Protein AF-B4D170-F1 (afdb_monomer)

Solvent-accessible surface area (backbone atoms only — not comparable to full-atom values): 8442 Å² total; per-residue (Å²): 128,75,75,53,56,62,54,53,51,52,52,53,55,57,54,61,65,57,70,77,79,70,57,99,69,43,50,23,51,50,26,17,52,52,22,19,52,53,23,24,69,75,64,74,38,72,67,33,14,52,54,23,18,52,53,22,25,52,53,22,45,57,55,46,52,59,55,46,54,57,51,47,54,56,50,50,54,53,52,54,49,58,53,52,59,66,62,67,57,77,81,70,89,46,62,81,59,53,53,48,58,53,53,74,72,29,61,56,27,41,84,50,100,47,89,51,33,31,27,42,78,52,88,93,44,51,79,40,81,42,68,95,55,59,71,67,37,81,43,70,39,89,90,72,76,44,65,28,21,37,100

Secondary structure (DSSP, 8-state):
-TTHHHHHHHHHHHHHHHGGG--TTHHHHHHHHHHHHHHHHHHSSHHHHHHHHHHHHHHHHHHHHHHHHHHHHHHHHHHHHHHHHHTTS---TTHHHHHHHHHHHSPBPEE-SSTTEEE-SSTTT-EEE-TTPPTT-EEEETTTTEEEE--

Radius of gyration: 36.56 Å; Cα contacts (8 Å, |Δi|>4): 168; chains: 1; bounding box: 63×32×98 Å

Foldseek 3Di:
DVVVVVVVVVVVVVVVVVVPPDDLVVQLVVLLQVQLVCLCVVPVDNVRSNVRNVVRNVVSVVVSVVVVVVVVVVVVVVVVVVVVVVVPDPPPPPVVVVLVVVQVVAAAFDDDPDPQWTFDPDPVRDIDGCVVPDFSDWDADPVPRDIHGHD

InterPro domains:
  IPR027367 YMGG-like Gly-zipper [PF13441] (3-66)

Mean predicted aligned error: 17.85 Å

Structure (mmCIF, N/CA/C/O backbone):
data_AF-B4D170-F1
#
_entry.id   AF-B4D170-F1
#
loop_
_atom_site.group_PDB
_atom_site.id
_atom_site.type_symbol
_atom_site.label_atom_id
_atom_site.label_alt_id
_atom_site.label_comp_id
_atom_site.label_asym_id
_atom_site.label_entity_id
_atom_site.label_seq_id
_atom_site.pdbx_PDB_ins_code
_atom_site.Cartn_x
_atom_site.Cartn_y
_atom_site.Cartn_z
_atom_site.occupancy
_atom_site.B_iso_or_equiv
_atom_site.auth_seq_id
_atom_site.auth_comp_id
_atom_site.auth_asym_id
_atom_site.auth_atom_id
_atom_site.pdbx_PDB_model_num
ATOM 1 N N . MET A 1 1 ? -10.293 -0.632 58.491 1.00 50.44 1 MET A N 1
ATOM 2 C CA . MET A 1 1 ? -10.816 -0.310 57.137 1.00 50.44 1 MET A CA 1
ATOM 3 C C . MET A 1 1 ? -9.886 0.600 56.313 1.00 50.44 1 MET A C 1
ATOM 5 O O . MET A 1 1 ? -10.216 0.980 55.203 1.00 50.44 1 MET A O 1
ATOM 9 N N . ASN A 1 2 ? -8.679 0.891 56.803 1.00 44.34 2 ASN A N 1
ATOM 10 C CA . ASN A 1 2 ? -7.796 1.965 56.340 1.00 44.34 2 ASN A CA 1
ATOM 11 C C . ASN A 1 2 ? -6.667 1.431 55.431 1.00 44.34 2 ASN A C 1
ATOM 13 O O . ASN A 1 2 ? -5.998 2.197 54.753 1.00 44.34 2 ASN A O 1
ATOM 17 N N . LYS A 1 3 ? -6.477 0.103 55.397 1.00 53.53 3 LYS A N 1
ATOM 18 C CA . LYS A 1 3 ? -5.528 -0.598 54.510 1.00 53.53 3 LYS A CA 1
ATOM 19 C C . LYS A 1 3 ? -6.148 -0.990 53.157 1.00 53.53 3 LYS A C 1
ATOM 21 O O . LYS A 1 3 ? -5.424 -1.288 52.216 1.00 53.53 3 LYS A O 1
ATOM 26 N N . LEU A 1 4 ? -7.481 -0.950 53.052 1.00 58.44 4 LEU A N 1
ATOM 27 C CA . LEU A 1 4 ? -8.218 -1.259 51.819 1.00 58.44 4 LEU A CA 1
ATOM 28 C C . LEU A 1 4 ? -8.237 -0.072 50.848 1.00 58.44 4 LEU A C 1
ATOM 30 O O . LEU A 1 4 ? -8.127 -0.274 49.648 1.00 58.44 4 LEU A O 1
ATOM 34 N N . VAL A 1 5 ? -8.278 1.161 51.361 1.00 62.38 5 VAL A N 1
ATOM 35 C CA . VAL A 1 5 ? -8.265 2.395 50.556 1.00 62.38 5 VAL A CA 1
ATOM 36 C C . VAL A 1 5 ? -7.035 2.510 49.634 1.00 62.38 5 VAL A C 1
ATOM 38 O O . VAL A 1 5 ? -7.236 2.758 48.445 1.00 62.38 5 VAL A O 1
ATOM 41 N N . PRO A 1 6 ? -5.782 2.272 50.087 1.00 66.75 6 PRO A N 1
ATOM 42 C CA . PRO A 1 6 ? -4.633 2.313 49.180 1.00 66.75 6 PRO A CA 1
ATOM 43 C C . PRO A 1 6 ? -4.639 1.159 48.166 1.00 66.75 6 PRO A C 1
ATOM 45 O O . PRO A 1 6 ? -4.208 1.358 47.036 1.00 66.75 6 PRO A O 1
ATOM 48 N N . SER A 1 7 ? -5.180 -0.015 48.521 1.00 64.25 7 SER A N 1
ATOM 49 C CA . SER A 1 7 ? -5.286 -1.154 47.591 1.00 64.25 7 SER A CA 1
ATOM 50 C C . SER A 1 7 ? -6.338 -0.921 46.503 1.00 64.25 7 SER A C 1
ATOM 52 O O . SER A 1 7 ? -6.104 -1.256 45.348 1.00 64.25 7 SER A O 1
ATOM 54 N N . ILE A 1 8 ? -7.471 -0.298 46.848 1.00 76.88 8 ILE A N 1
ATOM 55 C CA . ILE A 1 8 ? -8.524 0.065 45.888 1.00 76.88 8 ILE A CA 1
ATOM 56 C C . ILE A 1 8 ? -8.023 1.163 44.943 1.00 76.88 8 ILE A C 1
ATOM 58 O O . ILE A 1 8 ? -8.233 1.065 43.740 1.00 76.88 8 ILE A O 1
ATOM 62 N N . SER A 1 9 ? -7.313 2.168 45.468 1.00 73.50 9 SER A N 1
ATOM 63 C CA . SER A 1 9 ? -6.717 3.241 44.660 1.00 73.50 9 SER A CA 1
ATOM 64 C C . SER A 1 9 ? -5.656 2.711 43.685 1.00 73.50 9 SER A C 1
ATOM 66 O O . SER A 1 9 ? -5.681 3.045 42.502 1.00 73.50 9 SER A O 1
ATOM 68 N N . LEU A 1 10 ? -4.777 1.810 44.148 1.00 74.25 10 LEU A N 1
ATOM 69 C CA . LEU A 1 10 ? -3.768 1.164 43.305 1.00 74.25 10 LEU A CA 1
ATOM 70 C C . LEU A 1 10 ? -4.407 0.279 42.220 1.00 74.25 10 LEU A C 1
ATOM 72 O O . LEU A 1 10 ? -3.971 0.310 41.072 1.00 74.25 10 LEU A O 1
ATOM 76 N N . ALA A 1 11 ? -5.470 -0.461 42.555 1.00 75.62 11 ALA A N 1
ATOM 77 C CA . ALA A 1 11 ? -6.213 -1.271 41.589 1.00 75.62 11 ALA A CA 1
ATOM 78 C C . ALA A 1 11 ? -6.906 -0.410 40.515 1.00 75.62 11 ALA A C 1
ATOM 80 O O . ALA A 1 11 ? -6.900 -0.768 39.336 1.00 75.62 11 ALA A O 1
ATOM 81 N N . LEU A 1 12 ? -7.453 0.749 40.897 1.00 73.88 12 LEU A N 1
ATOM 82 C CA . LEU A 1 12 ? -8.074 1.712 39.979 1.00 73.88 12 LEU A CA 1
ATOM 83 C C . LEU A 1 12 ? -7.054 2.332 39.015 1.00 73.88 12 LEU A C 1
ATOM 85 O O . LEU A 1 12 ? -7.323 2.430 37.820 1.00 73.88 12 LEU A O 1
ATOM 89 N N . LEU A 1 13 ? -5.867 2.685 39.516 1.00 70.25 13 LEU A N 1
ATOM 90 C CA . LEU A 1 13 ? -4.759 3.226 38.721 1.00 70.25 13 LEU A CA 1
ATOM 91 C C . LEU A 1 13 ? -4.229 2.216 37.693 1.00 70.25 13 LEU A C 1
ATOM 93 O O . LEU A 1 13 ? -4.026 2.568 36.532 1.00 70.25 13 LEU A O 1
ATOM 97 N N . VAL A 1 14 ? -4.061 0.952 38.093 1.00 71.31 14 VAL A N 1
ATOM 98 C CA . VAL A 1 14 ? -3.620 -0.129 37.192 1.00 71.31 14 VAL A CA 1
ATOM 99 C C . VAL A 1 14 ? -4.670 -0.429 36.118 1.00 71.31 14 VAL A C 1
ATOM 101 O O . VAL A 1 14 ? -4.322 -0.634 34.957 1.00 71.31 14 VAL A O 1
ATOM 104 N N . SER A 1 15 ? -5.956 -0.388 36.473 1.00 62.56 15 SER A N 1
ATOM 105 C CA . SER A 1 15 ? -7.057 -0.576 35.517 1.00 62.56 15 SER A CA 1
ATOM 106 C C . SER A 1 15 ? -7.104 0.543 34.469 1.00 62.56 15 SER A C 1
ATOM 108 O O . SER A 1 15 ? -7.362 0.289 33.293 1.00 62.56 15 SER A O 1
ATOM 110 N N . PHE A 1 16 ? -6.790 1.779 34.872 1.00 62.75 16 PHE A N 1
ATOM 111 C CA . PHE A 1 16 ? -6.741 2.930 33.969 1.00 62.75 16 PHE A CA 1
ATOM 112 C C . PHE A 1 16 ? -5.586 2.853 32.962 1.00 62.75 16 PHE A C 1
ATOM 114 O O . PHE A 1 16 ? -5.693 3.408 31.875 1.00 62.75 16 PHE A O 1
ATOM 121 N N . ALA A 1 17 ? -4.506 2.134 33.278 1.00 59.91 17 ALA A N 1
ATOM 122 C CA . ALA A 1 17 ? -3.404 1.911 32.343 1.00 59.91 17 ALA A CA 1
ATOM 123 C C . ALA A 1 17 ? -3.761 0.913 31.222 1.00 59.91 17 ALA A C 1
ATOM 125 O O . ALA A 1 17 ? -3.199 0.986 30.132 1.00 59.91 17 ALA A O 1
ATOM 126 N N . PHE A 1 18 ? -4.718 0.006 31.456 1.00 57.97 18 PHE A N 1
ATOM 127 C CA . PHE A 1 18 ? -5.122 -1.021 30.483 1.00 57.97 18 PHE A CA 1
ATOM 128 C C . PHE A 1 18 ? -6.115 -0.527 29.418 1.00 57.97 18 PHE A C 1
ATOM 130 O O . PHE A 1 18 ? -6.198 -1.117 28.343 1.00 57.97 18 PHE A O 1
ATOM 137 N N . THR A 1 19 ? -6.816 0.586 29.668 1.00 61.28 19 THR A N 1
ATOM 138 C CA . THR A 1 19 ? -7.817 1.172 28.748 1.00 61.28 19 THR A CA 1
ATOM 139 C C . THR A 1 19 ? -7.227 1.656 27.408 1.00 61.28 19 THR A C 1
ATOM 141 O O . THR A 1 19 ? -7.954 1.924 26.456 1.00 61.28 19 THR A O 1
ATOM 144 N N . GLY A 1 20 ? -5.895 1.761 27.304 1.00 53.75 20 GLY A N 1
ATOM 145 C CA . GLY A 1 20 ? -5.201 2.242 26.105 1.00 53.75 20 GLY A CA 1
ATOM 146 C C . GLY A 1 20 ? -4.969 1.200 25.003 1.00 53.75 20 GLY A C 1
ATOM 147 O O . GLY A 1 20 ? -4.589 1.583 23.900 1.00 53.75 20 GLY A O 1
ATOM 148 N N . CYS A 1 21 ? -5.187 -0.094 25.267 1.00 59.16 21 CYS A N 1
ATOM 149 C CA . CYS A 1 21 ? -4.842 -1.178 24.331 1.00 59.16 21 CYS A CA 1
ATOM 150 C C . CYS A 1 21 ? -6.037 -1.779 23.561 1.00 59.16 21 CYS A C 1
ATOM 152 O O . CYS A 1 21 ? -5.871 -2.812 22.913 1.00 59.16 21 CYS A O 1
ATOM 154 N N . GLU A 1 22 ? -7.233 -1.179 23.608 1.00 57.00 22 GLU A N 1
ATOM 155 C CA . GLU A 1 22 ? -8.445 -1.782 23.026 1.00 57.00 22 GLU A CA 1
ATOM 156 C C . GLU A 1 22 ? -8.842 -1.269 21.630 1.00 57.00 22 GLU A C 1
ATOM 158 O O . GLU A 1 22 ? -8.758 -0.086 21.298 1.00 57.00 22 GLU A O 1
ATOM 163 N N . THR A 1 23 ? -9.323 -2.202 20.805 1.00 57.41 23 THR A N 1
ATOM 164 C CA . THR A 1 23 ? -9.730 -2.012 19.403 1.00 57.41 23 THR A CA 1
ATOM 165 C C . THR A 1 23 ? -11.149 -1.405 19.317 1.00 57.41 23 THR A C 1
ATOM 167 O O . THR A 1 23 ? -12.005 -1.752 20.134 1.00 57.41 23 THR A O 1
ATOM 170 N N . PRO A 1 24 ? -11.489 -0.535 18.340 1.00 51.53 24 PRO A N 1
ATOM 171 C CA . PRO A 1 24 ? -12.848 0.006 18.193 1.00 51.53 24 PRO A CA 1
ATOM 172 C C . PRO A 1 24 ? -13.865 -1.111 17.900 1.00 51.53 24 PRO A C 1
ATOM 174 O O . PRO A 1 24 ? -13.853 -1.716 16.835 1.00 51.53 24 PRO A O 1
ATOM 177 N N . GLY A 1 25 ? -14.736 -1.390 18.872 1.00 55.81 25 GLY A N 1
ATOM 178 C CA . GLY A 1 25 ? -15.666 -2.532 18.886 1.00 55.81 25 GLY A CA 1
ATOM 179 C C . GLY A 1 25 ? -15.551 -3.354 20.170 1.00 55.81 25 GLY A C 1
ATOM 180 O O . GLY A 1 25 ? -16.525 -3.942 20.635 1.00 55.81 25 GLY A O 1
ATOM 181 N N . GLN A 1 26 ? -14.381 -3.298 20.795 1.00 67.44 26 GLN A N 1
ATOM 182 C CA . GLN A 1 26 ? -14.075 -3.978 22.040 1.00 67.44 26 GLN A CA 1
ATOM 183 C C . GLN A 1 26 ? -14.674 -3.208 23.234 1.00 67.44 26 GLN A C 1
ATOM 185 O O . GLN A 1 26 ? -15.260 -3.826 24.103 1.00 67.44 26 GLN A O 1
ATOM 190 N N . SER A 1 27 ? -14.780 -1.873 23.187 1.00 68.44 27 SER A N 1
ATOM 191 C CA . SER A 1 27 ? -15.378 -1.067 24.273 1.00 68.44 27 SER A CA 1
ATOM 192 C C . SER A 1 27 ? -16.832 -1.424 24.636 1.00 68.44 27 SER A C 1
ATOM 194 O O . SER A 1 27 ? -17.187 -1.459 25.813 1.00 68.44 27 SER A O 1
ATOM 196 N N . ALA A 1 28 ? -17.690 -1.697 23.648 1.00 75.31 28 ALA A N 1
ATOM 197 C CA . ALA A 1 28 ? -19.079 -2.096 23.894 1.00 75.31 28 ALA A 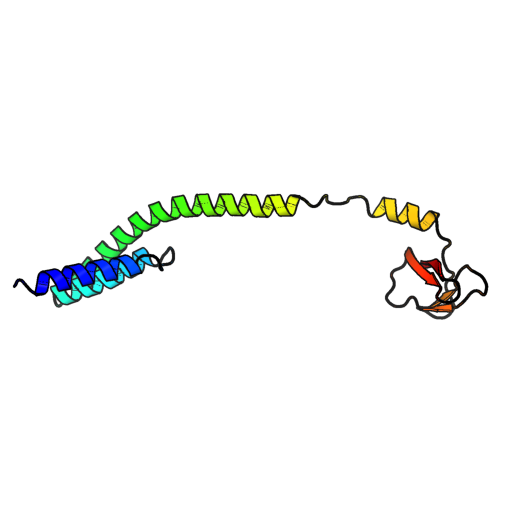CA 1
ATOM 198 C C . ALA A 1 28 ? -19.169 -3.541 24.408 1.00 75.31 28 ALA A C 1
ATOM 200 O O . ALA A 1 28 ? -19.947 -3.830 25.314 1.00 75.31 28 ALA A O 1
ATOM 201 N N . LEU A 1 29 ? -18.344 -4.436 23.859 1.00 79.38 29 LEU A N 1
ATOM 202 C CA . LEU A 1 29 ? -18.257 -5.842 24.260 1.00 79.38 29 LEU A CA 1
ATOM 203 C C . LEU A 1 29 ? -17.657 -6.006 25.661 1.00 79.38 29 LEU A C 1
ATOM 205 O O . LEU A 1 29 ? -18.196 -6.750 26.472 1.00 79.38 29 LEU A O 1
ATOM 209 N N . THR A 1 30 ? -16.591 -5.278 25.970 1.00 78.69 30 THR A N 1
ATOM 210 C CA . THR A 1 30 ? -15.915 -5.252 27.269 1.00 78.69 30 THR A CA 1
ATOM 211 C C . THR A 1 30 ? -16.806 -4.605 28.316 1.00 78.69 30 THR A C 1
ATOM 213 O O . THR A 1 30 ? -16.950 -5.153 29.408 1.00 78.69 30 THR A O 1
ATOM 216 N N . GLY A 1 31 ? -17.504 -3.515 27.978 1.00 77.62 31 GLY A N 1
ATOM 217 C CA . GLY A 1 31 ? -18.547 -2.947 28.833 1.00 77.62 31 GLY A CA 1
ATOM 218 C C . GLY A 1 31 ? -19.657 -3.958 29.132 1.00 77.62 31 GLY A C 1
ATOM 219 O O . GLY A 1 31 ? -20.021 -4.142 30.293 1.00 77.62 31 GLY A O 1
ATOM 220 N N . ALA A 1 32 ? -20.137 -4.677 28.114 1.00 84.25 32 ALA A N 1
ATOM 221 C CA . ALA A 1 32 ? -21.160 -5.707 28.270 1.00 84.25 32 ALA A CA 1
ATOM 222 C C . ALA A 1 32 ? -20.684 -6.881 29.135 1.00 84.25 32 ALA A C 1
ATOM 224 O O . ALA A 1 32 ? -21.374 -7.273 30.069 1.00 84.25 32 ALA A O 1
ATOM 225 N N . ALA A 1 33 ? -19.500 -7.428 28.863 1.00 85.31 33 ALA A N 1
ATOM 226 C CA . ALA A 1 33 ? -18.955 -8.571 29.588 1.00 85.31 33 ALA A CA 1
ATOM 227 C C . ALA A 1 33 ? -18.660 -8.222 31.054 1.00 85.31 33 ALA A C 1
ATOM 229 O O . ALA A 1 33 ? -19.025 -8.972 31.961 1.00 85.31 33 ALA A O 1
ATOM 230 N N . THR A 1 34 ? -18.064 -7.052 31.296 1.00 84.69 34 THR A N 1
ATOM 231 C CA . THR A 1 34 ? -17.757 -6.572 32.651 1.00 84.69 34 THR A CA 1
ATOM 232 C C . THR A 1 34 ? -19.043 -6.268 33.418 1.00 84.69 34 THR A C 1
ATOM 234 O O . THR A 1 34 ? -19.194 -6.679 34.567 1.00 84.69 34 THR A O 1
ATOM 237 N N . GLY A 1 35 ? -20.011 -5.615 32.769 1.00 82.88 35 GLY A N 1
ATOM 238 C CA . GLY A 1 35 ? -21.330 -5.353 33.338 1.00 82.88 35 GLY A CA 1
ATOM 239 C C . GLY A 1 35 ? -22.101 -6.635 33.655 1.00 82.88 35 GLY A C 1
ATOM 240 O O . GLY A 1 35 ? -22.709 -6.732 34.719 1.00 82.88 35 GLY A O 1
ATOM 241 N N . ALA A 1 36 ? -22.020 -7.646 32.786 1.00 89.31 36 ALA A N 1
ATOM 242 C CA . ALA A 1 36 ? -22.637 -8.953 32.994 1.00 89.31 36 ALA A CA 1
ATOM 243 C C . ALA A 1 36 ? -22.042 -9.684 34.198 1.00 89.31 36 ALA A C 1
ATOM 245 O O . ALA A 1 36 ? -22.778 -10.194 35.043 1.00 89.31 36 ALA A O 1
ATOM 246 N N . ALA A 1 37 ? -20.712 -9.702 34.299 1.00 89.69 37 ALA A N 1
ATOM 247 C CA . ALA A 1 37 ? -20.013 -10.322 35.413 1.00 89.69 37 ALA A CA 1
ATOM 248 C C . ALA A 1 37 ? -20.383 -9.646 36.740 1.00 89.69 37 ALA A C 1
ATOM 250 O O . ALA A 1 37 ? -20.788 -10.323 37.682 1.00 89.69 37 ALA A O 1
ATOM 251 N N . ILE A 1 38 ? -20.319 -8.312 36.808 1.00 87.75 38 ILE A N 1
ATOM 252 C CA . ILE A 1 38 ? -20.653 -7.563 38.028 1.00 87.75 38 ILE A CA 1
ATOM 253 C C . ILE A 1 38 ? -22.134 -7.736 38.385 1.00 87.75 38 ILE A C 1
ATOM 255 O O . ILE A 1 38 ? -22.455 -8.015 39.537 1.00 87.75 38 ILE A O 1
ATOM 259 N N . GLY A 1 39 ? -23.039 -7.614 37.413 1.00 82.00 39 GLY A N 1
ATOM 260 C CA . GLY A 1 39 ? -24.479 -7.732 37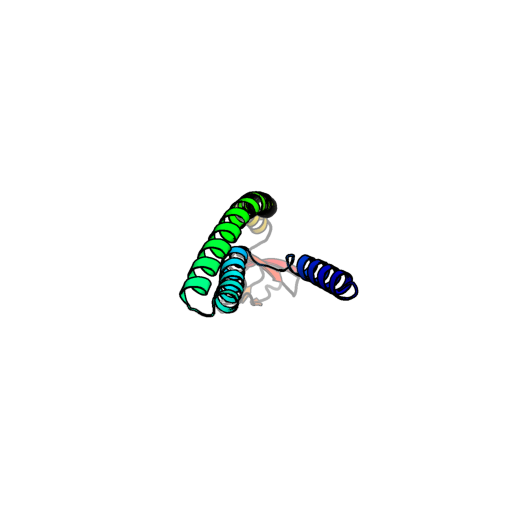.640 1.00 82.00 39 GLY A CA 1
ATOM 261 C C . GLY A 1 39 ? -24.915 -9.142 38.048 1.00 82.00 39 GLY A C 1
ATOM 262 O O . GLY A 1 39 ? -25.766 -9.297 38.927 1.00 82.00 39 GLY A O 1
ATOM 263 N N . GLY A 1 40 ? -24.293 -10.174 37.475 1.00 85.69 40 GLY A N 1
ATOM 264 C CA . GLY A 1 40 ? -24.521 -11.569 37.848 1.00 85.69 40 GLY A CA 1
ATOM 265 C C . GLY A 1 40 ? -23.974 -11.899 39.235 1.00 85.69 40 GLY A C 1
ATOM 266 O O . GLY A 1 40 ? -24.667 -12.526 40.030 1.00 85.69 40 GLY A O 1
ATOM 267 N N . LEU A 1 41 ? -22.771 -11.419 39.570 1.00 90.81 41 LEU A N 1
ATOM 268 C CA . LEU A 1 41 ? -22.175 -11.621 40.895 1.00 90.81 41 LEU A CA 1
ATOM 269 C C . LEU A 1 41 ? -22.917 -10.851 41.996 1.00 90.81 41 LEU A C 1
ATOM 271 O O . LEU A 1 41 ? -23.053 -11.360 43.105 1.00 90.81 41 LEU A O 1
ATOM 275 N N . ALA A 1 42 ? -23.411 -9.646 41.703 1.00 89.81 42 ALA A N 1
ATOM 276 C CA . ALA A 1 42 ? -24.116 -8.816 42.678 1.00 89.81 42 ALA A CA 1
ATOM 277 C C . ALA A 1 42 ? -25.522 -9.339 43.004 1.00 89.81 42 ALA A C 1
ATOM 279 O O . ALA A 1 42 ? -25.977 -9.208 44.137 1.00 89.81 42 ALA A O 1
ATOM 280 N N . THR A 1 43 ? -26.217 -9.911 42.019 1.00 84.94 43 THR A N 1
ATOM 281 C CA . THR A 1 43 ? -27.606 -10.371 42.190 1.00 84.94 43 THR A CA 1
ATOM 282 C C . THR A 1 43 ? -27.732 -11.879 42.383 1.00 84.94 43 THR A C 1
ATOM 284 O O . THR A 1 43 ? -28.763 -12.335 42.871 1.00 84.94 43 THR A O 1
ATOM 287 N N . GLY A 1 44 ? -26.723 -12.661 41.990 1.00 85.69 44 GLY A N 1
ATOM 288 C CA . GLY A 1 44 ? -26.752 -14.126 42.012 1.00 85.69 44 GLY A CA 1
ATOM 289 C C . GLY A 1 44 ? -27.660 -14.762 40.952 1.00 85.69 44 GLY A C 1
ATOM 290 O O . GLY A 1 44 ? -27.831 -15.978 40.966 1.00 85.69 44 GLY A O 1
ATOM 291 N N . HIS A 1 45 ? -28.240 -13.970 40.042 1.00 85.25 45 HIS A N 1
ATOM 292 C CA . HIS A 1 45 ? -29.212 -14.423 39.044 1.00 85.25 45 HIS A CA 1
ATOM 293 C C . HIS A 1 45 ? -28.853 -13.921 37.638 1.00 85.25 45 HIS A C 1
ATOM 295 O O . HIS A 1 45 ? -28.210 -12.882 37.468 1.00 85.25 45 HIS A O 1
ATOM 301 N N . GLY A 1 46 ? -29.306 -14.650 36.611 1.00 87.81 46 GLY A N 1
ATOM 302 C CA . GLY A 1 46 ? -29.059 -14.306 35.205 1.00 87.81 46 GLY A CA 1
ATOM 303 C C . GLY A 1 46 ? -29.638 -12.949 34.791 1.00 87.81 46 GLY A C 1
ATOM 304 O O . GLY A 1 46 ? -29.053 -12.265 33.953 1.00 87.81 46 GLY A O 1
ATOM 305 N N . ASP A 1 47 ? -30.723 -12.513 35.433 1.00 90.38 47 ASP A N 1
ATOM 306 C CA . ASP A 1 47 ? -31.371 -11.230 35.143 1.00 90.38 47 ASP A CA 1
ATOM 307 C C . ASP A 1 47 ? -30.454 -10.039 35.451 1.00 90.38 47 ASP A C 1
ATOM 309 O O . ASP A 1 47 ? -30.370 -9.094 34.667 1.00 90.38 47 ASP A O 1
ATOM 313 N N . GLY A 1 48 ? -29.692 -10.098 36.550 1.00 84.31 48 GLY A N 1
ATOM 314 C CA . GLY A 1 48 ? -28.734 -9.045 36.888 1.00 84.31 48 GLY A CA 1
ATOM 315 C C . GLY A 1 48 ? -27.541 -9.014 35.939 1.00 84.31 48 GLY A C 1
ATOM 316 O O . GLY A 1 48 ? -27.056 -7.931 35.609 1.00 84.31 48 GLY A O 1
ATOM 317 N N . ALA A 1 49 ? -27.107 -10.174 35.436 1.00 90.44 49 ALA A N 1
ATOM 318 C CA . ALA A 1 49 ? -26.097 -10.234 34.384 1.00 90.44 49 ALA A CA 1
ATOM 319 C C . ALA A 1 49 ? -26.610 -9.601 33.083 1.00 90.44 49 ALA A C 1
ATOM 321 O O . ALA A 1 49 ? -25.897 -8.821 32.457 1.00 90.44 49 ALA A O 1
ATOM 322 N N . LEU A 1 50 ? -27.860 -9.861 32.698 1.00 91.44 50 LEU A N 1
ATOM 323 C CA . LEU A 1 50 ? -28.449 -9.281 31.491 1.00 91.44 50 LEU A CA 1
ATOM 324 C C . LEU A 1 50 ? -28.579 -7.752 31.594 1.00 91.44 50 LEU A C 1
ATOM 326 O O . LEU A 1 50 ? -28.177 -7.030 30.680 1.00 91.44 50 LEU A O 1
ATOM 330 N N . VAL A 1 51 ? -29.096 -7.249 32.720 1.00 91.25 51 VAL A N 1
ATOM 331 C CA . VAL A 1 51 ? -29.248 -5.804 32.960 1.00 91.25 51 VAL A CA 1
ATOM 332 C C . VAL A 1 51 ? -27.883 -5.115 33.003 1.00 91.25 51 VAL A C 1
ATOM 334 O O . VAL A 1 51 ? -27.691 -4.080 32.363 1.00 91.25 51 VAL A O 1
ATOM 337 N N . GLY A 1 52 ? -26.909 -5.710 33.697 1.00 85.19 52 GLY A N 1
ATOM 338 C CA . GLY A 1 52 ? -25.542 -5.200 33.743 1.00 85.19 52 GLY A CA 1
ATOM 339 C C . GLY A 1 52 ? -24.878 -5.177 32.364 1.00 85.19 52 GLY A C 1
ATOM 340 O O . GLY A 1 52 ? -24.240 -4.184 32.008 1.00 85.19 52 GLY A O 1
ATOM 341 N N . ALA A 1 53 ? -25.089 -6.218 31.554 1.00 89.75 53 ALA A N 1
ATOM 342 C CA . ALA A 1 53 ? -24.595 -6.282 30.182 1.00 89.75 53 ALA A CA 1
ATOM 343 C C . ALA A 1 53 ? -25.195 -5.181 29.304 1.00 89.75 53 ALA A C 1
ATOM 345 O O . ALA A 1 53 ? -24.467 -4.515 28.572 1.00 89.75 53 ALA A O 1
ATOM 346 N N . ALA A 1 54 ? -26.509 -4.957 29.393 1.00 89.56 54 ALA A N 1
ATOM 347 C CA . ALA A 1 54 ? -27.201 -3.946 28.600 1.00 89.56 54 ALA A CA 1
ATOM 348 C C . ALA A 1 54 ? -26.710 -2.527 28.924 1.00 89.56 54 ALA A C 1
ATOM 350 O O . ALA A 1 54 ? -26.439 -1.743 28.012 1.00 89.56 54 ALA A O 1
ATOM 351 N N . ILE A 1 55 ? -26.539 -2.210 30.212 1.00 89.94 55 ILE A N 1
ATOM 352 C CA . ILE A 1 55 ? -26.020 -0.907 30.651 1.00 89.94 55 ILE A CA 1
ATOM 353 C C . ILE A 1 55 ? -24.572 -0.728 30.185 1.00 89.94 55 ILE A C 1
ATOM 355 O O . ILE A 1 55 ? -24.245 0.303 29.597 1.00 89.94 55 ILE A O 1
ATOM 359 N N . GLY A 1 56 ? -23.718 -1.732 30.400 1.00 84.38 56 GLY A N 1
ATOM 360 C CA . GLY A 1 56 ? -22.314 -1.686 29.995 1.00 84.38 56 GLY A CA 1
ATOM 361 C C . GLY A 1 56 ? -22.116 -1.605 28.477 1.00 84.38 56 GLY A C 1
ATOM 362 O O . GLY A 1 56 ? -21.253 -0.869 28.001 1.00 84.38 56 GLY A O 1
ATOM 363 N N . ALA A 1 57 ? -22.954 -2.295 27.700 1.00 86.19 57 ALA A N 1
ATOM 364 C CA . ALA A 1 57 ? -22.968 -2.190 26.244 1.00 86.19 57 ALA A CA 1
ATOM 365 C C . ALA A 1 57 ? -23.422 -0.799 25.785 1.00 86.19 57 ALA A C 1
ATOM 367 O O . ALA A 1 57 ? -22.808 -0.206 24.898 1.00 86.19 57 ALA A O 1
ATOM 368 N N . GLY A 1 58 ? -24.485 -0.266 26.398 1.00 88.25 58 GLY A N 1
ATOM 369 C CA . GLY A 1 58 ? -25.039 1.042 26.063 1.00 88.25 58 GLY A CA 1
ATOM 370 C C . GLY A 1 58 ? -24.033 2.169 26.284 1.00 88.25 58 GLY A C 1
ATOM 371 O O . GLY A 1 58 ? -23.820 2.992 25.393 1.00 88.25 58 GLY A O 1
ATOM 372 N N . THR A 1 59 ? -23.354 2.174 27.433 1.00 84.62 59 THR A N 1
ATOM 373 C CA . THR A 1 59 ? -22.313 3.168 27.730 1.00 84.62 59 THR A CA 1
ATOM 374 C C . THR A 1 59 ? -21.093 3.000 26.824 1.00 84.62 59 THR A C 1
ATOM 376 O O . THR A 1 59 ? -20.647 3.978 26.220 1.00 84.62 59 THR A O 1
ATOM 379 N N . GLY A 1 60 ? -20.603 1.769 26.635 1.00 79.19 60 GLY A N 1
ATOM 380 C CA . GLY A 1 60 ? -19.468 1.480 25.753 1.00 79.19 60 GLY A CA 1
ATOM 381 C C . GLY A 1 60 ? -19.722 1.826 24.279 1.00 79.19 60 GLY A C 1
ATOM 382 O O . GLY A 1 60 ? -18.799 2.243 23.572 1.00 79.19 60 GLY A O 1
ATOM 383 N N . TYR A 1 61 ? -20.972 1.723 23.817 1.00 85.75 61 TYR A N 1
ATOM 384 C CA . TYR A 1 61 ? -21.394 2.117 22.470 1.00 85.75 61 TYR A CA 1
ATOM 385 C C . TYR A 1 61 ? -21.416 3.639 22.280 1.00 85.75 61 TYR A C 1
ATOM 387 O O . TYR A 1 61 ? -20.947 4.136 21.253 1.00 85.75 61 TYR A O 1
ATOM 395 N N . LEU A 1 62 ? -21.923 4.393 23.262 1.00 86.44 62 LEU A N 1
ATOM 396 C CA . LEU A 1 62 ? -21.956 5.859 23.194 1.00 86.44 62 LEU A CA 1
ATOM 397 C C . LEU A 1 62 ? -20.546 6.459 23.175 1.00 86.44 62 LEU A C 1
ATOM 399 O O . LEU A 1 62 ? -20.257 7.303 22.326 1.00 86.44 62 LEU A O 1
ATOM 403 N N . VAL A 1 63 ? -19.656 5.975 24.045 1.00 84.56 63 VAL A N 1
ATOM 404 C CA . VAL A 1 63 ? -18.244 6.396 24.063 1.00 84.56 63 VAL A CA 1
ATOM 405 C C . VAL A 1 63 ? -17.547 5.995 22.762 1.00 84.56 63 VAL A C 1
ATOM 407 O O . VAL A 1 63 ? -16.847 6.803 22.151 1.00 84.56 63 VAL A O 1
ATOM 410 N N . GLY A 1 64 ? -17.808 4.777 22.276 1.00 79.94 64 GLY A N 1
ATOM 411 C CA . GLY A 1 64 ? -17.259 4.287 21.014 1.00 79.94 64 GLY A CA 1
ATOM 412 C C . GLY A 1 64 ? -17.602 5.176 19.815 1.00 79.94 64 GLY A C 1
ATOM 413 O O . GLY A 1 64 ? -16.751 5.369 18.949 1.00 79.94 64 GLY A O 1
ATOM 414 N N . LYS A 1 65 ? -18.803 5.775 19.766 1.00 82.88 65 LYS A N 1
ATOM 415 C CA . LYS A 1 65 ? -19.177 6.698 18.679 1.00 82.88 65 LYS A CA 1
ATOM 416 C C . LYS A 1 65 ? -18.336 7.969 18.647 1.00 82.88 65 LYS A C 1
ATOM 418 O O . LYS A 1 65 ? -17.976 8.405 17.556 1.00 82.88 65 LYS A O 1
ATOM 423 N N . GLN A 1 66 ? -18.044 8.562 19.805 1.00 83.38 66 GLN A N 1
ATOM 424 C CA . GLN A 1 66 ? -17.244 9.789 19.862 1.00 83.38 66 GLN A CA 1
ATOM 425 C C . GLN A 1 66 ? -15.811 9.520 19.397 1.00 83.38 66 GLN A C 1
ATOM 427 O O . GLN A 1 66 ? -15.319 10.198 18.498 1.00 83.38 6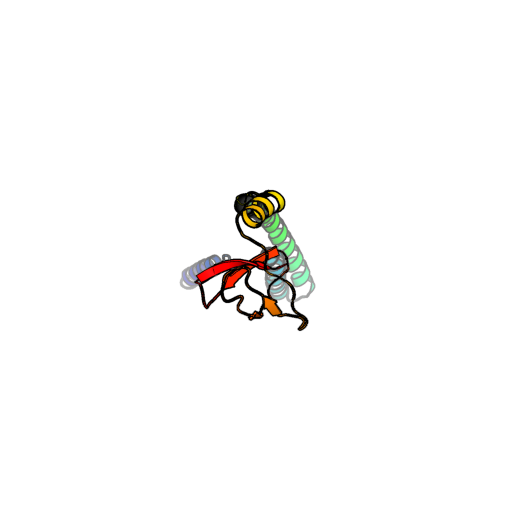6 GLN A O 1
ATOM 432 N N . VAL A 1 67 ? -15.196 8.452 19.910 1.00 81.25 67 VAL A N 1
ATOM 433 C CA . VAL A 1 67 ? -13.830 8.059 19.533 1.00 81.25 67 VAL A CA 1
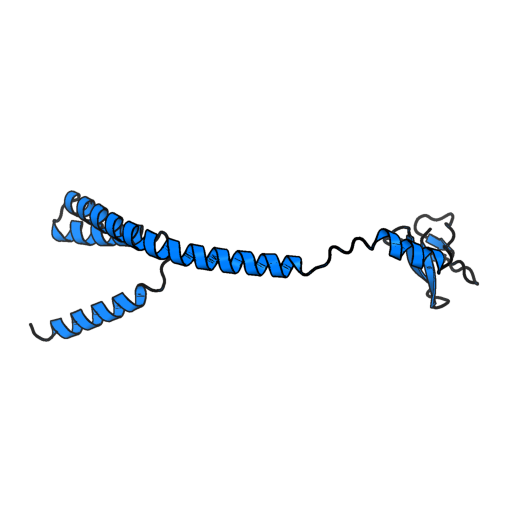ATOM 434 C C . VAL A 1 67 ? -13.746 7.667 18.056 1.00 81.25 67 VAL A C 1
ATOM 436 O O . VAL A 1 67 ? -12.776 7.998 17.377 1.00 81.25 67 VAL A O 1
ATOM 439 N N . GLN A 1 68 ? -14.765 6.989 17.517 1.00 80.38 68 GLN A N 1
ATOM 440 C CA . GLN A 1 68 ? -14.787 6.641 16.096 1.00 80.38 68 GLN A CA 1
ATOM 441 C C . GLN A 1 68 ? -14.814 7.871 15.193 1.00 80.38 68 GLN A C 1
ATOM 443 O O . GLN A 1 68 ? -14.150 7.840 14.165 1.00 80.38 68 GLN A O 1
ATOM 448 N N . ALA A 1 69 ? -15.544 8.933 15.544 1.00 79.50 69 ALA A N 1
ATOM 449 C CA . ALA A 1 69 ? -15.629 10.131 14.710 1.00 79.50 69 ALA A CA 1
ATOM 450 C C . ALA A 1 69 ? -14.256 10.801 14.534 1.00 79.50 69 ALA A C 1
ATOM 452 O O . ALA A 1 69 ? -13.843 11.076 13.407 1.00 79.50 69 ALA A O 1
ATOM 453 N N . GLU A 1 70 ? -13.520 10.975 15.633 1.00 80.88 70 GLU A N 1
ATOM 454 C CA . GLU A 1 70 ? -12.161 11.527 15.609 1.00 80.88 70 GLU A CA 1
ATOM 455 C C . GLU A 1 70 ? -11.197 10.612 14.849 1.00 80.88 70 GLU A C 1
ATOM 457 O O . GLU A 1 70 ? -10.442 11.057 13.982 1.00 80.88 70 GLU A O 1
ATOM 462 N N . ARG A 1 71 ? -11.268 9.301 15.107 1.00 77.38 71 ARG A N 1
ATOM 463 C CA . ARG A 1 71 ? -10.402 8.315 14.452 1.00 77.38 71 ARG A CA 1
ATOM 464 C C . ARG A 1 71 ? -10.667 8.219 12.951 1.00 77.38 71 ARG A C 1
ATOM 466 O O . ARG A 1 71 ? -9.735 7.984 12.190 1.00 77.38 71 ARG A O 1
ATOM 473 N N . ARG A 1 72 ? -11.916 8.412 12.517 1.00 81.25 72 ARG A N 1
ATOM 474 C CA . ARG A 1 72 ? -12.299 8.421 11.099 1.00 81.25 72 ARG A CA 1
ATOM 475 C C . ARG A 1 72 ? -11.739 9.644 10.386 1.00 81.25 72 ARG A C 1
ATOM 477 O O . ARG A 1 72 ? -11.216 9.489 9.294 1.00 81.25 72 ARG A O 1
ATOM 484 N N . ALA A 1 73 ? -11.769 10.814 11.024 1.00 82.69 73 ALA A N 1
ATOM 485 C CA . ALA A 1 73 ? -11.150 12.021 10.481 1.00 82.69 73 ALA A CA 1
ATOM 486 C C . ALA A 1 73 ? -9.624 11.872 10.346 1.00 82.69 73 ALA A C 1
ATOM 488 O O . ALA A 1 73 ? -9.064 12.220 9.310 1.00 82.69 73 ALA A O 1
ATOM 489 N N . ALA A 1 74 ? -8.962 11.298 11.357 1.00 81.44 74 ALA A N 1
ATOM 490 C CA . ALA A 1 74 ? -7.528 11.011 11.300 1.00 81.44 74 ALA A CA 1
ATOM 491 C C . ALA A 1 74 ? -7.174 9.965 10.223 1.00 81.44 74 ALA A C 1
ATOM 493 O O . ALA A 1 74 ? -6.177 10.116 9.520 1.00 81.44 74 ALA A O 1
ATOM 494 N N . TYR A 1 75 ? -7.998 8.921 10.072 1.00 79.88 75 TYR A N 1
ATOM 495 C CA . TYR A 1 75 ? -7.812 7.891 9.049 1.00 79.88 75 TYR A CA 1
ATOM 496 C C . TYR A 1 75 ? -8.013 8.442 7.637 1.00 79.88 75 TYR A C 1
ATOM 498 O O . TYR A 1 75 ? -7.174 8.207 6.775 1.00 79.88 75 TYR A O 1
ATOM 506 N N . ASP A 1 76 ? -9.085 9.204 7.412 1.00 83.94 76 ASP A N 1
ATOM 507 C CA . ASP A 1 76 ? -9.344 9.842 6.123 1.00 83.94 76 ASP A CA 1
ATOM 508 C C . ASP A 1 76 ? -8.205 10.799 5.762 1.00 83.94 76 ASP A C 1
ATOM 510 O O . ASP A 1 76 ? -7.692 10.729 4.650 1.00 83.94 76 ASP A O 1
ATOM 514 N N . ALA A 1 77 ? -7.748 11.638 6.699 1.00 82.50 77 ALA A N 1
ATOM 515 C CA . ALA A 1 77 ? -6.629 12.550 6.465 1.00 82.50 77 ALA A CA 1
ATOM 516 C C . ALA A 1 77 ? -5.353 11.809 6.025 1.00 82.50 77 ALA A C 1
ATOM 518 O O . ALA A 1 77 ? -4.762 12.175 5.011 1.00 82.50 77 ALA A O 1
ATOM 519 N N . GLY A 1 78 ? -4.974 10.733 6.724 1.00 82.25 78 GLY A N 1
ATOM 520 C CA . GLY A 1 78 ? -3.828 9.904 6.331 1.00 82.25 78 GLY A CA 1
ATOM 521 C C . GLY A 1 78 ? -4.041 9.148 5.013 1.00 82.25 78 GLY A C 1
ATOM 522 O O . GLY A 1 78 ? -3.105 8.976 4.239 1.00 82.25 78 GLY A O 1
ATOM 523 N N . TYR A 1 79 ? -5.275 8.729 4.715 1.00 74.94 79 TYR A N 1
ATOM 524 C CA . TYR A 1 79 ? -5.616 8.059 3.458 1.00 74.94 79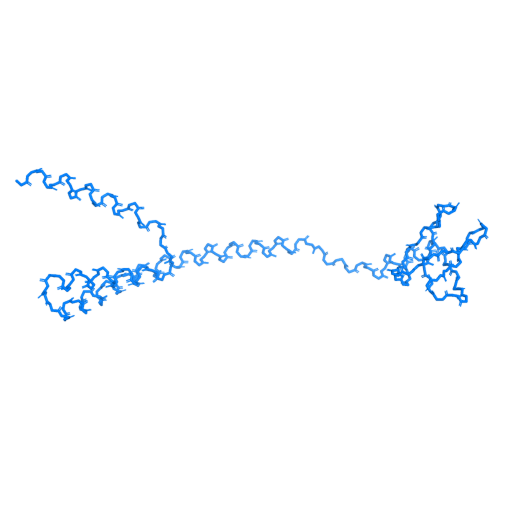 TYR A CA 1
ATOM 525 C C . TYR A 1 79 ? -5.513 9.001 2.248 1.00 74.94 79 TYR A C 1
ATOM 527 O O . TYR A 1 79 ? -5.046 8.598 1.180 1.00 74.94 79 TYR A O 1
ATOM 535 N N . TYR A 1 80 ? -5.928 10.263 2.400 1.00 70.88 80 TYR A N 1
ATOM 536 C CA . TYR A 1 80 ? -5.763 11.275 1.355 1.00 70.88 80 TYR A CA 1
ATOM 537 C C . TYR A 1 80 ? -4.295 11.644 1.134 1.00 70.88 80 TYR A C 1
ATOM 539 O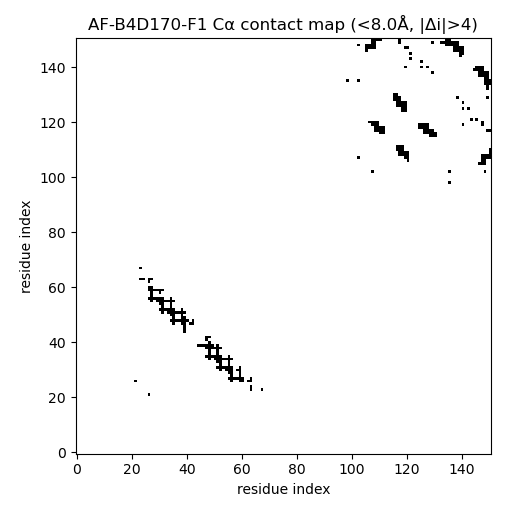 O . TYR A 1 80 ? -3.915 11.878 -0.012 1.00 70.88 80 TYR A O 1
ATOM 547 N N . ASP A 1 81 ? -3.486 11.668 2.192 1.00 71.38 81 ASP A N 1
ATOM 548 C CA . ASP A 1 81 ? -2.051 11.954 2.108 1.00 71.38 81 ASP A CA 1
ATOM 549 C C . ASP A 1 81 ? -1.316 10.868 1.305 1.00 71.38 81 ASP A C 1
ATOM 551 O O . ASP A 1 81 ? -0.770 11.150 0.237 1.00 71.38 81 ASP A O 1
ATOM 555 N N . ALA A 1 82 ? -1.486 9.599 1.696 1.00 63.69 82 ALA A N 1
ATOM 556 C CA . ALA A 1 82 ? -0.876 8.453 1.016 1.00 63.69 82 ALA A CA 1
ATOM 557 C C . ALA A 1 82 ? -1.261 8.357 -0.473 1.00 63.69 82 ALA A C 1
ATOM 559 O O . ALA A 1 82 ? -0.445 8.034 -1.336 1.00 63.69 82 ALA A O 1
ATOM 560 N N . ARG A 1 83 ? -2.518 8.671 -0.813 1.00 62.50 83 ARG A N 1
ATOM 561 C CA . ARG A 1 83 ? -2.967 8.670 -2.213 1.00 62.50 83 ARG A CA 1
ATOM 562 C C . ARG A 1 83 ? -2.394 9.840 -3.017 1.00 62.50 83 ARG A C 1
ATOM 564 O O . ARG A 1 83 ? -2.226 9.714 -4.231 1.00 62.50 83 ARG A O 1
ATOM 571 N N . ASN A 1 84 ? -2.171 10.992 -2.390 1.00 63.16 84 ASN A N 1
ATOM 572 C CA . ASN A 1 84 ? -1.561 12.136 -3.062 1.00 63.16 84 ASN A CA 1
ATOM 573 C C . ASN A 1 84 ? -0.064 11.914 -3.299 1.00 63.16 84 ASN A C 1
ATOM 575 O O . ASN A 1 84 ? 0.427 12.336 -4.345 1.00 63.16 84 ASN A O 1
ATOM 579 N N . GLU A 1 85 ? 0.622 11.191 -2.411 1.00 60.88 85 GLU A N 1
ATOM 580 C CA . GLU A 1 85 ? 2.004 10.745 -2.625 1.00 60.88 85 GLU A CA 1
ATOM 581 C C . GLU A 1 85 ? 2.116 9.807 -3.841 1.00 60.88 85 GLU A C 1
ATOM 583 O O . GLU A 1 85 ? 2.964 10.029 -4.706 1.00 60.88 85 GLU A O 1
ATOM 588 N N . ASP A 1 86 ? 1.195 8.849 -4.007 1.00 57.19 86 ASP A N 1
ATOM 589 C CA . ASP A 1 86 ? 1.147 7.988 -5.206 1.00 57.19 86 ASP A CA 1
ATOM 590 C C . ASP A 1 86 ? 0.806 8.757 -6.495 1.00 57.19 86 ASP A C 1
ATOM 592 O O . ASP A 1 86 ? 1.204 8.373 -7.598 1.00 57.19 86 ASP A O 1
ATOM 596 N N . ARG A 1 87 ? 0.097 9.886 -6.383 1.00 60.09 87 ARG A N 1
ATOM 597 C CA . ARG A 1 87 ? -0.201 10.773 -7.520 1.00 60.09 87 ARG A CA 1
ATO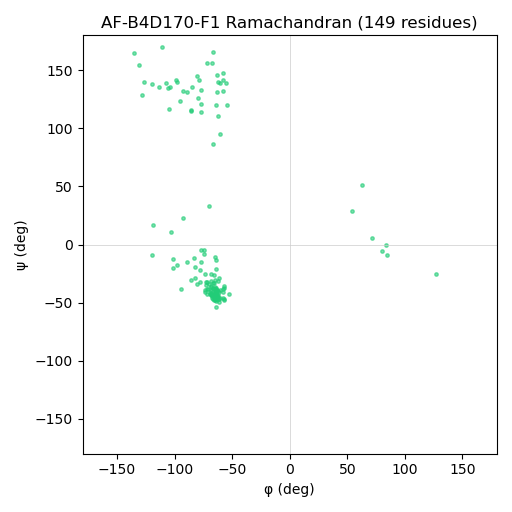M 598 C C . ARG A 1 87 ? 1.000 11.609 -7.973 1.00 60.09 87 ARG A C 1
ATOM 600 O O . ARG A 1 87 ? 0.886 12.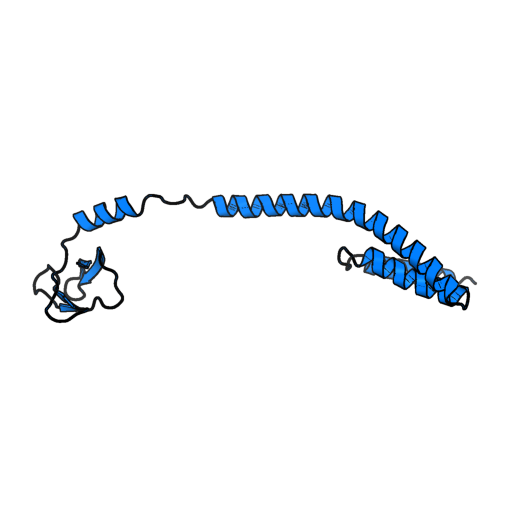320 -8.971 1.00 60.09 87 ARG A O 1
ATOM 607 N N . GLY A 1 88 ? 2.121 11.527 -7.255 1.00 52.62 88 GLY A N 1
ATOM 608 C CA . GLY A 1 88 ? 3.382 12.194 -7.565 1.00 52.62 88 GLY A CA 1
ATOM 609 C C . GLY A 1 88 ? 4.195 11.548 -8.689 1.00 52.62 88 GLY A C 1
ATOM 610 O O . GLY A 1 88 ? 5.201 12.128 -9.091 1.00 52.62 88 GLY A O 1
ATOM 611 N N . TYR A 1 89 ? 3.776 10.403 -9.237 1.00 52.53 89 TYR A N 1
ATOM 612 C CA . TYR A 1 89 ? 4.341 9.903 -10.488 1.00 52.53 89 TYR A CA 1
ATOM 613 C C . TYR A 1 89 ? 3.596 10.548 -11.654 1.00 52.53 89 TYR A C 1
ATOM 615 O O . TYR A 1 89 ? 2.402 10.285 -11.831 1.00 52.53 89 TYR A O 1
ATOM 623 N N . PRO A 1 90 ? 4.256 11.383 -12.477 1.00 57.53 90 PRO A N 1
ATOM 624 C CA . PRO A 1 90 ? 3.700 11.720 -13.771 1.00 57.53 90 PRO A CA 1
ATOM 625 C C . PRO A 1 90 ? 3.438 10.391 -14.481 1.00 57.53 90 PRO A C 1
ATOM 627 O O . PRO A 1 90 ? 4.362 9.600 -14.670 1.00 57.53 90 PRO A O 1
ATOM 630 N N . GLU A 1 91 ? 2.184 10.117 -14.843 1.00 56.72 91 GLU A N 1
ATOM 631 C CA . GLU A 1 91 ? 1.899 9.112 -15.859 1.00 56.72 91 GLU A CA 1
ATOM 632 C C . GLU A 1 91 ? 2.589 9.601 -17.126 1.00 56.72 91 GLU A C 1
ATOM 634 O O . GLU A 1 91 ? 2.084 10.460 -17.856 1.00 56.72 91 GLU A O 1
ATOM 639 N N . ASP A 1 92 ? 3.801 9.098 -17.326 1.00 55.84 92 ASP A N 1
ATOM 640 C CA . ASP A 1 92 ? 4.640 9.409 -18.456 1.00 55.84 92 ASP A CA 1
ATOM 641 C C . ASP A 1 92 ? 3.968 8.833 -19.706 1.00 55.84 92 ASP A C 1
ATOM 643 O O . ASP A 1 92 ? 4.215 7.715 -20.158 1.00 55.84 92 ASP A O 1
ATOM 647 N N . ARG A 1 93 ? 3.061 9.619 -20.294 1.00 55.94 93 ARG A N 1
ATOM 648 C CA . ARG A 1 93 ? 2.532 9.417 -21.650 1.00 55.94 93 ARG A CA 1
ATOM 649 C C . ARG A 1 93 ? 3.612 9.713 -22.711 1.00 55.94 93 ARG A C 1
ATOM 651 O O . ARG A 1 93 ? 3.293 10.209 -23.792 1.00 55.94 93 ARG A O 1
ATOM 658 N N . GLY A 1 94 ? 4.882 9.434 -22.413 1.00 51.34 94 GLY A N 1
ATOM 659 C CA . GLY A 1 94 ? 6.044 9.613 -23.281 1.00 51.34 94 GLY A CA 1
ATOM 660 C C . GLY A 1 94 ? 6.502 8.346 -24.009 1.00 51.34 94 GLY A C 1
ATOM 661 O O . GLY A 1 94 ? 7.163 8.463 -25.043 1.00 51.34 94 GLY A O 1
ATOM 662 N N . GLY A 1 95 ? 6.092 7.151 -23.561 1.00 50.00 95 GLY A N 1
ATOM 663 C CA . GLY A 1 95 ? 6.659 5.877 -24.042 1.00 50.00 95 GLY A CA 1
ATOM 664 C C . GLY A 1 95 ? 6.666 5.709 -25.568 1.00 50.00 95 GLY A C 1
ATOM 665 O O . GLY A 1 95 ? 7.678 5.362 -26.162 1.00 50.00 95 GLY A O 1
ATOM 666 N N . TYR A 1 96 ? 5.584 6.087 -26.254 1.00 53.19 96 TYR A N 1
ATOM 667 C CA . TYR A 1 96 ? 5.494 5.905 -27.710 1.00 53.19 96 TYR A CA 1
ATOM 668 C C . TYR A 1 96 ? 6.284 6.928 -28.548 1.00 53.19 96 TYR A C 1
ATOM 670 O O . TYR A 1 96 ? 6.436 6.730 -29.758 1.00 53.19 96 TYR A O 1
ATOM 678 N N . ARG A 1 97 ? 6.722 8.054 -27.962 1.00 52.75 97 ARG A N 1
ATOM 679 C CA . ARG A 1 97 ? 7.504 9.092 -28.664 1.00 52.75 97 ARG A CA 1
ATOM 680 C C . ARG A 1 97 ? 9.004 8.892 -28.477 1.00 52.75 97 ARG A C 1
ATOM 682 O O . ARG A 1 97 ? 9.746 9.072 -29.440 1.00 52.75 97 ARG A O 1
ATOM 689 N N . GLU A 1 98 ? 9.433 8.481 -27.290 1.00 53.69 98 GLU A N 1
ATOM 690 C CA . GLU A 1 98 ? 10.847 8.239 -26.996 1.00 53.69 98 GLU A CA 1
ATOM 691 C C . GLU A 1 98 ? 11.369 6.972 -27.689 1.00 53.69 98 GLU A C 1
ATOM 693 O O . GLU A 1 98 ? 12.444 6.999 -28.290 1.00 53.69 98 GLU A O 1
ATOM 698 N N . ASP A 1 99 ? 10.547 5.918 -27.763 1.00 58.50 99 ASP A N 1
ATOM 699 C CA . ASP A 1 99 ? 10.858 4.707 -28.533 1.00 58.50 99 ASP A CA 1
ATOM 700 C C . ASP A 1 99 ? 11.137 5.007 -30.014 1.00 58.50 99 ASP A C 1
ATOM 702 O O . ASP A 1 99 ? 12.028 4.403 -30.613 1.00 58.50 99 ASP A O 1
ATOM 706 N N . ARG A 1 100 ? 10.414 5.965 -30.623 1.00 59.00 100 ARG A N 1
ATOM 707 C CA . ARG A 1 100 ? 10.701 6.393 -32.004 1.00 59.00 100 ARG A CA 1
ATOM 708 C C . ARG A 1 100 ? 12.037 7.112 -32.096 1.00 59.00 100 ARG A C 1
ATOM 710 O O . ARG A 1 100 ? 12.824 6.786 -32.972 1.00 59.00 100 ARG A O 1
ATOM 717 N N . TYR A 1 101 ? 12.323 8.021 -31.166 1.00 62.28 101 TYR A N 1
ATOM 718 C CA . TYR A 1 101 ? 13.577 8.772 -31.173 1.00 62.28 101 TYR A CA 1
ATOM 719 C C . TYR A 1 101 ? 14.809 7.856 -31.058 1.00 62.28 101 TYR A C 1
ATOM 721 O O . TYR A 1 101 ? 15.801 8.052 -31.761 1.00 62.28 101 TYR A O 1
ATOM 729 N N . TYR A 1 102 ? 14.735 6.810 -30.229 1.00 60.00 102 TYR A N 1
ATOM 730 C CA . TYR A 1 102 ? 15.798 5.808 -30.122 1.00 60.00 102 TYR A CA 1
ATOM 731 C C . TYR A 1 102 ? 15.858 4.864 -31.331 1.00 60.00 102 TYR A C 1
ATOM 733 O O . TYR A 1 102 ? 16.953 4.570 -31.817 1.00 60.00 102 TYR A O 1
ATOM 741 N N . ARG A 1 103 ? 14.707 4.425 -31.858 1.00 60.06 103 ARG A N 1
ATOM 742 C CA . ARG A 1 103 ? 14.639 3.578 -33.060 1.00 60.06 103 ARG A CA 1
ATOM 743 C C . ARG A 1 103 ? 15.151 4.282 -34.318 1.00 60.06 103 ARG A C 1
ATOM 745 O O . ARG A 1 103 ? 15.720 3.618 -35.177 1.00 60.06 103 ARG A O 1
ATOM 752 N N . ASP A 1 104 ? 15.007 5.600 -34.397 1.00 70.31 104 ASP A N 1
ATOM 753 C CA . ASP A 1 104 ? 15.508 6.412 -35.510 1.00 70.31 104 ASP A CA 1
ATOM 754 C C . ASP A 1 104 ? 17.024 6.672 -35.410 1.00 70.31 104 ASP A C 1
ATOM 756 O O . ASP A 1 104 ? 17.682 6.938 -36.417 1.00 70.31 104 ASP A O 1
ATOM 760 N N . ARG A 1 105 ? 17.606 6.572 -34.205 1.00 81.44 105 ARG A N 1
ATOM 761 C CA . ARG A 1 105 ? 19.036 6.824 -33.956 1.00 81.44 105 ARG A CA 1
ATOM 762 C C . ARG A 1 105 ? 19.923 5.600 -34.190 1.00 81.44 105 ARG A C 1
ATOM 764 O O . ARG A 1 105 ? 21.084 5.769 -34.570 1.00 81.44 105 ARG A O 1
ATOM 771 N N . TYR A 1 106 ? 19.407 4.391 -33.965 1.00 87.81 106 TYR A N 1
ATOM 772 C CA . TYR A 1 106 ? 20.175 3.150 -34.087 1.00 87.81 106 TYR A CA 1
ATOM 773 C C . TYR A 1 106 ? 19.679 2.280 -35.249 1.00 87.81 106 TYR A C 1
ATOM 775 O O . TYR A 1 106 ? 18.475 2.076 -35.397 1.00 87.81 106 TYR A O 1
ATOM 783 N N . PRO A 1 107 ? 20.584 1.709 -36.064 1.00 90.00 107 PRO A N 1
ATOM 784 C CA . PRO A 1 107 ? 20.194 0.786 -37.119 1.00 90.00 107 PRO A CA 1
ATOM 785 C C . PRO A 1 107 ? 19.535 -0.466 -36.528 1.00 90.00 107 PRO A C 1
ATOM 787 O O . PRO A 1 107 ? 19.917 -0.948 -35.461 1.00 90.00 107 PRO A O 1
ATOM 790 N N . SER A 1 108 ? 18.557 -1.027 -37.236 1.00 90.25 108 SER A N 1
ATOM 791 C CA . SER A 1 108 ? 17.955 -2.308 -36.867 1.00 90.25 108 SER A CA 1
ATOM 792 C C . SER A 1 108 ? 18.840 -3.480 -37.286 1.00 90.25 108 SER A C 1
ATOM 794 O O . SER A 1 108 ? 19.398 -3.485 -38.388 1.00 90.25 108 SER A O 1
ATOM 796 N N . GLY A 1 109 ? 18.908 -4.508 -36.444 1.00 91.06 109 GLY A N 1
ATOM 797 C CA . GLY A 1 109 ? 19.488 -5.795 -36.814 1.00 91.06 109 GLY A CA 1
ATOM 798 C C . GLY A 1 109 ? 18.659 -6.506 -37.886 1.00 91.06 109 GLY A C 1
ATOM 799 O O . GLY A 1 109 ? 17.513 -6.145 -38.163 1.00 91.06 109 GLY A O 1
ATOM 800 N N . ARG A 1 110 ? 19.235 -7.532 -38.514 1.00 93.06 110 ARG A N 1
ATOM 801 C CA . ARG A 1 110 ? 18.546 -8.341 -39.533 1.00 93.06 110 ARG A CA 1
ATOM 802 C C . ARG A 1 110 ? 18.128 -9.684 -38.957 1.00 93.06 110 ARG A C 1
ATOM 804 O O . ARG A 1 110 ? 18.918 -10.343 -38.287 1.00 93.06 110 ARG A O 1
ATOM 811 N N . LEU A 1 111 ? 16.901 -10.110 -39.243 1.00 91.00 111 LEU A N 1
ATOM 812 C CA . LEU A 1 111 ? 16.461 -11.461 -38.898 1.00 91.00 111 LEU A CA 1
ATOM 813 C C . LEU A 1 111 ? 17.379 -12.499 -39.552 1.00 91.00 111 LEU A C 1
ATOM 815 O O . LEU A 1 111 ? 17.909 -12.282 -40.643 1.00 91.00 111 LEU A O 1
ATOM 819 N N . THR A 1 112 ? 17.559 -13.621 -38.866 1.00 90.81 112 THR A N 1
ATOM 820 C CA . THR A 1 112 ? 18.287 -14.778 -39.394 1.00 90.81 112 THR A CA 1
ATOM 821 C C . THR A 1 112 ? 17.339 -15.937 -39.644 1.00 90.81 112 THR A C 1
ATOM 823 O O . THR A 1 112 ? 16.205 -15.930 -39.169 1.00 90.81 112 THR A O 1
ATOM 826 N N . ASP A 1 113 ? 17.832 -16.978 -40.312 1.00 91.81 113 ASP A N 1
ATOM 827 C CA . ASP A 1 113 ? 17.086 -18.228 -40.512 1.00 91.81 113 ASP A CA 1
ATOM 828 C C . ASP A 1 113 ? 16.812 -18.980 -39.196 1.00 91.81 113 ASP A C 1
ATOM 830 O O . ASP A 1 113 ? 16.063 -19.955 -39.170 1.00 91.81 113 ASP A O 1
ATOM 834 N N . ARG A 1 114 ? 17.438 -18.556 -38.087 1.00 90.06 114 ARG A N 1
ATOM 835 C CA . ARG A 1 114 ? 17.265 -19.152 -36.762 1.00 90.06 114 ARG A CA 1
ATOM 836 C C . ARG A 1 114 ? 16.398 -18.240 -35.888 1.00 90.06 114 ARG A C 1
ATOM 838 O O . ARG A 1 114 ? 16.830 -17.130 -35.566 1.00 90.06 114 ARG A O 1
ATOM 845 N N . PRO A 1 115 ? 15.209 -18.690 -35.448 1.00 86.50 115 PRO A N 1
ATOM 846 C CA . PRO A 1 115 ? 14.358 -17.889 -34.578 1.00 86.50 115 PRO A CA 1
ATOM 847 C C . PRO A 1 115 ? 15.073 -17.577 -33.260 1.00 86.50 115 PRO A C 1
ATOM 849 O O . PRO A 1 115 ? 15.759 -18.427 -32.691 1.00 86.50 115 PRO A O 1
ATOM 852 N N . GLY A 1 116 ? 14.917 -16.341 -32.785 1.00 89.06 116 GLY A N 1
ATOM 853 C CA . GLY A 1 116 ? 15.594 -15.853 -31.582 1.00 89.06 116 GLY A CA 1
ATOM 854 C C . GLY A 1 116 ? 17.020 -15.342 -31.805 1.00 89.06 116 GLY A C 1
ATOM 855 O O . GLY A 1 116 ? 17.626 -14.865 -30.855 1.00 89.06 116 GLY A O 1
ATOM 856 N N . PHE A 1 117 ? 17.542 -15.386 -33.034 1.00 93.62 117 PHE A N 1
ATOM 857 C CA . PHE A 1 117 ? 18.843 -14.816 -33.376 1.00 93.62 117 PHE A CA 1
ATOM 858 C C . PHE A 1 117 ? 18.716 -13.729 -34.442 1.00 93.62 117 PHE A C 1
ATOM 860 O O . PHE A 1 117 ? 18.011 -13.894 -35.443 1.00 93.62 117 PHE A O 1
ATOM 867 N N . VAL A 1 118 ? 19.456 -12.640 -34.248 1.00 94.62 118 VAL A N 1
ATOM 868 C CA . VAL A 1 118 ? 19.493 -11.467 -35.128 1.00 94.62 118 VAL A CA 1
ATOM 869 C C . VAL A 1 118 ? 20.941 -11.168 -35.507 1.00 94.62 118 VAL A C 1
ATOM 871 O O . VAL A 1 118 ? 21.846 -11.296 -34.691 1.00 94.62 118 VAL A O 1
ATOM 874 N N . LEU A 1 119 ? 21.186 -10.801 -36.761 1.00 94.94 119 LEU A N 1
ATOM 875 C CA . LEU A 1 119 ? 22.482 -10.311 -37.225 1.00 94.94 119 LEU A CA 1
ATOM 876 C C . LEU A 1 119 ? 22.637 -8.840 -36.848 1.00 94.94 119 LEU A C 1
ATOM 878 O O . LEU A 1 119 ? 21.796 -8.012 -37.214 1.00 94.94 119 LEU A O 1
ATOM 882 N N . SER A 1 120 ? 23.733 -8.530 -36.160 1.00 92.75 120 SER A N 1
ATOM 883 C CA . SER A 1 120 ? 24.174 -7.161 -35.898 1.00 92.75 120 SER A CA 1
ATOM 884 C C . SER A 1 120 ? 24.321 -6.399 -37.224 1.00 92.75 120 SER A C 1
ATOM 886 O O . SER A 1 120 ? 24.822 -6.969 -38.196 1.00 92.75 120 SER A O 1
ATOM 888 N N . PRO A 1 121 ? 23.901 -5.123 -37.309 1.00 92.31 121 PRO A N 1
ATOM 889 C CA . PRO A 1 121 ? 24.099 -4.297 -38.500 1.00 92.31 121 PRO A CA 1
ATOM 890 C C . PRO A 1 121 ? 25.553 -3.825 -38.662 1.00 92.31 121 PRO A C 1
ATOM 892 O O . PRO A 1 121 ? 25.897 -3.243 -39.692 1.00 92.31 121 PRO A O 1
ATOM 895 N N . TYR A 1 122 ? 26.405 -4.057 -37.662 1.00 92.50 122 TYR A N 1
ATOM 896 C CA . TYR A 1 122 ? 27.803 -3.653 -37.663 1.00 92.50 122 TYR A CA 1
ATOM 897 C C . TYR A 1 122 ? 28.710 -4.812 -38.069 1.00 92.50 122 TYR A C 1
ATOM 899 O O . TYR A 1 122 ? 28.504 -5.950 -37.656 1.00 92.50 122 TYR A O 1
ATOM 907 N N . TYR A 1 123 ? 29.736 -4.515 -38.869 1.00 89.38 123 TYR A N 1
ATOM 908 C CA . TYR A 1 123 ? 30.771 -5.481 -39.241 1.00 89.38 123 TYR A CA 1
ATOM 909 C C . TYR A 1 123 ? 31.462 -6.032 -37.974 1.00 89.38 123 TYR A C 1
ATOM 911 O O . TYR A 1 123 ? 31.840 -5.220 -37.127 1.00 89.38 123 TYR A O 1
ATOM 919 N N . PRO A 1 124 ? 31.641 -7.362 -37.814 1.00 90.88 124 PRO A N 1
ATOM 920 C CA . PRO A 1 124 ? 31.603 -8.419 -38.837 1.00 90.88 124 PRO A CA 1
ATOM 921 C C . PRO A 1 124 ? 30.235 -9.101 -39.051 1.00 90.88 124 PRO A C 1
ATOM 923 O O . PRO A 1 124 ? 30.184 -10.218 -39.559 1.00 90.88 124 PRO A O 1
ATOM 926 N N . TYR A 1 125 ? 29.127 -8.447 -38.693 1.00 91.38 125 TYR A N 1
ATOM 927 C CA . TYR A 1 125 ? 27.759 -8.980 -38.750 1.00 91.38 125 TYR A CA 1
ATOM 928 C C . TYR A 1 125 ? 27.573 -10.193 -37.833 1.00 91.38 125 TYR A C 1
ATOM 930 O O . TYR A 1 125 ? 27.094 -11.253 -38.235 1.00 91.38 125 TYR A O 1
ATOM 938 N N . SER A 1 126 ? 27.980 -10.032 -36.573 1.00 92.62 126 SER A N 1
ATOM 939 C CA . SER A 1 126 ? 27.854 -11.058 -35.540 1.00 92.62 126 SER A CA 1
ATOM 940 C C . SER A 1 126 ? 26.399 -11.483 -35.345 1.00 92.62 126 SER A C 1
ATOM 942 O O . SER A 1 126 ? 25.479 -10.663 -35.375 1.00 92.62 126 SER A O 1
ATOM 944 N N . ARG A 1 127 ? 26.180 -12.780 -35.118 1.00 93.62 127 ARG A N 1
ATOM 945 C CA . ARG A 1 127 ? 24.859 -13.321 -34.791 1.00 93.62 127 ARG A CA 1
ATOM 946 C C . ARG A 1 127 ? 24.628 -13.207 -33.286 1.00 93.62 127 ARG A C 1
ATOM 948 O O . ARG A 1 127 ? 25.323 -13.855 -32.512 1.00 93.62 127 ARG A O 1
ATOM 955 N N . ILE A 1 128 ? 23.644 -12.406 -32.904 1.00 94.19 128 ILE A N 1
ATOM 956 C CA . ILE A 1 128 ? 23.313 -12.068 -31.522 1.00 94.19 128 ILE A CA 1
ATOM 957 C C . ILE A 1 128 ? 22.045 -12.809 -31.102 1.00 94.19 128 ILE A C 1
ATOM 959 O O . ILE A 1 128 ? 21.072 -12.870 -31.857 1.00 94.19 128 ILE A O 1
ATOM 963 N N . ASP A 1 129 ? 22.072 -13.397 -29.910 1.00 94.12 129 ASP A N 1
ATOM 964 C CA . ASP A 1 129 ? 20.899 -14.005 -29.285 1.00 94.12 129 ASP A CA 1
ATOM 965 C C . ASP A 1 129 ? 20.007 -12.907 -28.701 1.00 94.12 129 ASP A C 1
ATOM 967 O O . ASP A 1 129 ? 20.445 -12.119 -27.866 1.00 94.12 129 ASP A O 1
ATOM 971 N N . VAL A 1 130 ? 18.762 -12.849 -29.160 1.00 93.81 130 VAL A N 1
ATOM 972 C CA . VAL A 1 130 ? 17.752 -11.879 -28.717 1.00 93.81 130 VAL A CA 1
ATOM 973 C C . VAL A 1 130 ? 16.542 -12.573 -28.090 1.00 93.81 130 VAL A C 1
ATOM 975 O O . VAL A 1 130 ? 15.468 -11.986 -27.964 1.00 93.81 130 VAL A O 1
ATOM 978 N N . ARG A 1 131 ? 16.666 -13.849 -27.706 1.00 93.94 131 ARG A N 1
ATOM 979 C CA . ARG A 1 131 ? 15.589 -14.562 -27.009 1.00 93.94 131 ARG A CA 1
ATOM 980 C C . ARG A 1 131 ? 15.307 -13.895 -25.666 1.00 93.94 131 ARG A C 1
ATOM 982 O O . ARG A 1 131 ? 16.213 -13.622 -24.891 1.00 93.94 131 ARG A O 1
ATOM 989 N N . GLY A 1 132 ? 14.030 -13.631 -25.400 1.00 90.44 132 GLY A N 1
ATOM 990 C CA . GLY A 1 132 ? 13.607 -12.880 -24.216 1.00 90.44 132 GLY A CA 1
ATOM 991 C C . GLY A 1 132 ? 13.743 -11.360 -24.355 1.00 90.44 132 GLY A C 1
ATOM 992 O O . GLY A 1 132 ? 13.253 -10.643 -23.489 1.00 90.44 132 GLY A O 1
ATOM 993 N N . ILE A 1 133 ? 14.324 -10.860 -25.451 1.00 89.94 133 ILE A N 1
ATOM 994 C CA . ILE A 1 133 ? 14.360 -9.433 -25.766 1.00 89.94 133 ILE A CA 1
ATOM 995 C C . ILE A 1 133 ? 13.187 -9.107 -26.707 1.00 89.94 133 ILE A C 1
ATOM 997 O O . ILE A 1 133 ? 13.070 -9.715 -27.777 1.00 89.94 133 ILE A O 1
ATOM 1001 N N . PRO A 1 134 ? 12.299 -8.161 -26.352 1.00 88.50 134 PRO A N 1
ATOM 1002 C CA . PRO A 1 134 ? 11.171 -7.803 -27.202 1.00 88.50 134 PRO A CA 1
ATOM 1003 C C . PRO A 1 134 ? 11.628 -7.119 -28.497 1.00 88.50 134 PRO A C 1
ATOM 1005 O O . PRO A 1 134 ? 12.706 -6.524 -28.578 1.00 88.50 134 PRO A O 1
ATOM 1008 N N . ARG A 1 135 ? 10.791 -7.197 -29.536 1.00 86.62 135 ARG A N 1
ATOM 1009 C CA . ARG A 1 135 ? 11.021 -6.461 -30.787 1.00 86.62 135 ARG A CA 1
ATOM 1010 C C . ARG A 1 135 ? 10.991 -4.958 -30.516 1.00 86.62 135 ARG A C 1
ATOM 1012 O O . ARG A 1 135 ? 10.152 -4.485 -29.757 1.00 86.62 135 ARG A O 1
ATOM 1019 N N . GLY A 1 136 ? 11.883 -4.211 -31.153 1.00 86.38 136 GLY A N 1
ATOM 1020 C CA . GLY A 1 136 ? 12.058 -2.772 -30.947 1.00 86.38 136 GLY A CA 1
ATOM 1021 C C . GLY A 1 136 ? 12.961 -2.386 -29.781 1.00 86.38 136 GLY A C 1
ATOM 1022 O O . GLY A 1 136 ? 13.335 -1.221 -29.696 1.00 86.38 136 GLY A O 1
ATOM 1023 N N . ALA A 1 137 ? 13.368 -3.335 -28.937 1.00 87.25 137 ALA A N 1
ATOM 1024 C CA . ALA A 1 137 ? 14.317 -3.056 -27.869 1.00 87.25 137 ALA A CA 1
ATOM 1025 C C . ALA A 1 137 ? 15.739 -2.827 -28.399 1.00 87.25 137 ALA A C 1
ATOM 1027 O O . ALA A 1 137 ? 16.122 -3.321 -29.464 1.00 87.25 137 ALA A O 1
ATOM 1028 N N . GLN A 1 138 ? 16.523 -2.102 -27.608 1.00 91.00 138 GLN A N 1
ATOM 1029 C CA . GLN A 1 138 ? 17.947 -1.897 -27.833 1.00 91.00 138 GLN A CA 1
ATOM 1030 C C . GLN A 1 138 ? 18.727 -3.149 -27.424 1.00 91.00 138 GLN A C 1
ATOM 1032 O O . GLN A 1 138 ? 18.509 -3.711 -26.352 1.00 91.00 138 GLN A O 1
ATOM 1037 N N . VAL A 1 139 ? 19.636 -3.578 -28.293 1.00 92.56 139 VAL A N 1
ATOM 1038 C CA . VAL A 1 139 ? 20.519 -4.726 -28.096 1.00 92.56 139 VAL A CA 1
ATOM 1039 C C . VAL A 1 139 ? 21.942 -4.266 -28.352 1.00 92.56 139 VAL A C 1
ATOM 1041 O O . VAL A 1 139 ? 22.223 -3.660 -29.384 1.00 92.56 139 VAL A O 1
ATOM 1044 N N . GLU A 1 140 ? 22.844 -4.541 -27.419 1.00 92.81 140 GLU A N 1
ATOM 1045 C CA . GLU A 1 140 ? 24.268 -4.281 -27.605 1.00 92.81 140 GLU A CA 1
ATOM 1046 C C . GLU A 1 140 ? 24.939 -5.498 -28.247 1.00 92.81 140 GLU A C 1
ATOM 1048 O O . GLU A 1 140 ? 24.756 -6.633 -27.807 1.00 92.81 140 GLU A O 1
ATOM 1053 N N . ASP A 1 141 ? 25.716 -5.264 -29.301 1.00 92.12 141 ASP A N 1
ATOM 1054 C CA . ASP A 1 141 ? 26.581 -6.273 -29.901 1.00 92.12 141 ASP A CA 1
ATOM 1055 C C . ASP A 1 141 ? 27.840 -6.463 -29.031 1.00 92.12 141 ASP A C 1
ATOM 1057 O O . ASP A 1 141 ? 28.670 -5.552 -28.982 1.00 92.12 141 ASP A O 1
ATOM 1061 N N . PRO A 1 142 ? 28.053 -7.634 -28.398 1.00 89.31 142 PRO A N 1
ATOM 1062 C CA . PRO A 1 142 ? 29.203 -7.870 -27.523 1.00 89.31 142 PRO A CA 1
ATOM 1063 C C . PRO A 1 142 ? 30.554 -7.809 -28.243 1.00 89.31 142 PRO A C 1
ATOM 1065 O O . PRO A 1 142 ? 31.582 -7.644 -27.597 1.00 89.31 142 PRO A O 1
ATOM 1068 N N . ALA A 1 143 ? 30.575 -7.981 -29.569 1.00 88.56 143 ALA A N 1
ATOM 1069 C CA . ALA A 1 143 ? 31.808 -7.943 -30.348 1.00 88.56 143 ALA A CA 1
ATOM 1070 C C . ALA A 1 143 ? 32.246 -6.509 -30.676 1.00 88.56 143 ALA A C 1
ATOM 1072 O O . ALA A 1 143 ? 33.434 -6.257 -30.868 1.00 88.56 143 ALA A O 1
ATOM 1073 N N . THR A 1 144 ? 31.293 -5.578 -30.784 1.00 88.81 144 THR A N 1
ATOM 1074 C CA . THR A 1 144 ? 31.555 -4.203 -31.240 1.00 88.81 144 THR A CA 1
ATOM 1075 C C . THR A 1 144 ? 31.194 -3.134 -30.209 1.00 88.81 144 THR A C 1
ATOM 1077 O O . THR A 1 144 ? 31.542 -1.972 -30.418 1.00 88.81 144 THR A O 1
ATOM 1080 N N . HIS A 1 145 ? 30.524 -3.506 -29.112 1.00 91.12 145 HIS A N 1
ATOM 1081 C CA . HIS A 1 145 ? 29.956 -2.611 -28.094 1.00 91.12 145 HIS A CA 1
ATOM 1082 C C . HIS A 1 145 ? 29.028 -1.538 -28.671 1.00 91.12 145 HIS A C 1
ATOM 1084 O O . HIS A 1 145 ? 28.923 -0.419 -28.167 1.00 91.12 145 HIS A O 1
ATOM 1090 N N . ARG A 1 146 ? 28.375 -1.855 -29.794 1.00 90.88 146 ARG A N 1
ATOM 1091 C CA . ARG A 1 146 ? 27.448 -0.948 -30.468 1.00 90.88 146 ARG A CA 1
ATOM 1092 C C . ARG A 1 146 ? 26.022 -1.412 -30.279 1.00 90.88 146 ARG A C 1
ATOM 1094 O O . ARG A 1 146 ? 25.715 -2.596 -30.393 1.00 90.88 146 ARG A O 1
ATOM 1101 N N . VAL A 1 147 ? 25.152 -0.442 -30.045 1.00 91.50 147 VAL A N 1
ATOM 1102 C CA . VAL A 1 147 ? 23.722 -0.669 -29.869 1.00 91.50 147 VAL A CA 1
ATOM 1103 C C . VAL A 1 147 ? 23.026 -0.710 -31.226 1.00 91.50 147 VAL A C 1
ATOM 1105 O O . VAL A 1 147 ? 23.276 0.127 -32.093 1.00 91.50 147 VAL A O 1
ATOM 1108 N N . PHE A 1 148 ? 22.135 -1.678 -31.400 1.00 93.00 148 PHE A N 1
ATOM 1109 C CA . PHE A 1 148 ? 21.229 -1.797 -32.535 1.00 93.00 148 PHE A CA 1
ATOM 1110 C C . PHE A 1 148 ? 19.817 -2.147 -32.054 1.00 93.00 148 PHE A C 1
ATOM 1112 O O . PHE A 1 148 ? 19.613 -2.553 -30.912 1.00 93.00 148 PHE A O 1
ATOM 1119 N N . ILE A 1 149 ? 18.824 -1.990 -32.926 1.00 92.62 149 ILE A N 1
ATOM 1120 C CA . ILE A 1 149 ? 17.426 -2.285 -32.590 1.00 92.62 149 ILE A CA 1
ATOM 1121 C C . ILE A 1 149 ? 17.065 -3.716 -32.982 1.00 92.62 149 ILE A C 1
ATOM 1123 O O . ILE A 1 149 ? 17.310 -4.133 -34.117 1.00 92.62 149 ILE A O 1
ATOM 1127 N N . ASN A 1 150 ? 16.432 -4.454 -32.071 1.00 92.88 150 ASN A N 1
ATOM 1128 C CA . ASN A 1 150 ? 15.852 -5.761 -32.364 1.00 92.88 150 ASN A CA 1
ATOM 1129 C C . ASN A 1 150 ? 14.701 -5.610 -33.390 1.00 92.88 150 ASN A C 1
ATOM 1131 O O . ASN A 1 150 ? 13.749 -4.876 -33.101 1.00 92.88 150 ASN A O 1
ATOM 1135 N N . PRO A 1 151 ? 14.771 -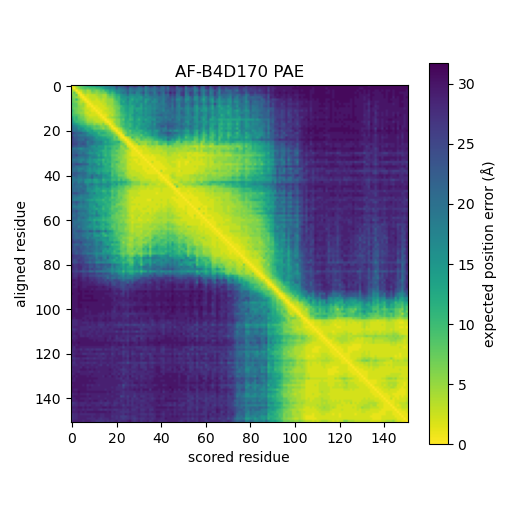6.240 -34.578 1.00 87.44 151 PRO A N 1
ATOM 1136 C CA . PRO A 1 151 ? 13.772 -6.088 -35.640 1.00 87.44 151 PRO A CA 1
ATOM 1137 C C . PRO A 1 151 ? 12.357 -6.568 -35.272 1.00 87.44 151 PRO A C 1
ATOM 1139 O O . PRO A 1 151 ? 12.171 -7.696 -34.757 1.00 87.44 151 PRO A O 1
#

pLDDT: mean 78.26, std 13.94, range [44.34, 94.94]

Sequence (151 aa):
MNKLVPSISLALLVSFAFTGCETPGQSALTGAATGAAIGGLATGHGDGALVGAAIGAGTGYLVGKQVQAERRAAYDAGYYDARNEDRGYPEDRGGYREDRYYRDRYPSGRLTDRPGFVLSPYYPYSRIDVRGIPRGAQVEDPATHRVFINP

Organism: NCBI:txid497964